Protein AF-A0A3R8IUE0-F1 (afdb_monomer_lite)

Structure (mmCIF, N/CA/C/O backbone):
data_AF-A0A3R8IUE0-F1
#
_entry.id   AF-A0A3R8IUE0-F1
#
loop_
_atom_site.group_PDB
_atom_site.id
_atom_site.type_symbol
_atom_site.label_atom_id
_atom_site.label_alt_id
_atom_site.label_comp_id
_atom_site.label_asym_id
_atom_site.label_entity_id
_atom_site.label_seq_id
_atom_site.pdbx_PDB_ins_code
_atom_site.Cartn_x
_atom_site.Cartn_y
_atom_site.Cartn_z
_atom_site.occupancy
_atom_site.B_iso_or_equiv
_atom_site.auth_seq_id
_atom_site.auth_comp_id
_atom_site.auth_asym_id
_atom_site.auth_atom_id
_atom_site.pdbx_PDB_model_num
ATOM 1 N N . MET A 1 1 ? 32.337 -2.161 -16.208 1.00 61.56 1 MET A N 1
ATOM 2 C CA . MET A 1 1 ? 31.662 -2.172 -17.527 1.00 61.56 1 MET A CA 1
ATOM 3 C C . MET A 1 1 ? 30.704 -3.351 -17.658 1.00 61.56 1 MET A C 1
ATOM 5 O O . MET A 1 1 ? 29.514 -3.101 -17.722 1.00 61.56 1 MET A O 1
ATOM 9 N N . THR A 1 2 ? 31.151 -4.613 -17.642 1.00 68.44 2 THR A N 1
ATOM 10 C CA . THR A 1 2 ? 30.238 -5.774 -17.783 1.00 68.44 2 THR A CA 1
ATOM 11 C C . THR A 1 2 ? 29.329 -5.993 -16.564 1.00 68.44 2 THR A C 1
ATOM 13 O O . THR A 1 2 ? 28.149 -6.287 -16.722 1.00 68.44 2 THR A O 1
ATOM 16 N N . GLU A 1 3 ? 29.846 -5.793 -15.347 1.00 74.00 3 GLU A N 1
ATOM 17 C CA . GLU A 1 3 ? 29.055 -5.891 -14.106 1.00 74.00 3 GLU A CA 1
ATOM 18 C C . GLU A 1 3 ? 27.997 -4.781 -13.989 1.00 74.00 3 GLU A C 1
ATOM 20 O O . GLU A 1 3 ? 26.887 -5.029 -13.517 1.00 74.00 3 GLU A O 1
ATOM 25 N N . ASP A 1 4 ? 28.309 -3.579 -14.481 1.00 82.69 4 ASP A N 1
ATOM 26 C CA . ASP A 1 4 ? 27.385 -2.440 -14.471 1.00 82.69 4 ASP A CA 1
ATOM 27 C C . ASP A 1 4 ? 26.189 -2.686 -15.401 1.00 82.69 4 ASP A C 1
ATOM 29 O O . ASP A 1 4 ? 25.054 -2.370 -15.050 1.00 82.69 4 ASP A O 1
ATOM 33 N N . VAL A 1 5 ? 26.432 -3.299 -16.568 1.00 87.56 5 VAL A N 1
ATOM 34 C CA . VAL A 1 5 ? 25.378 -3.681 -17.522 1.00 87.56 5 VAL A CA 1
ATOM 35 C C . VAL A 1 5 ? 24.442 -4.718 -16.902 1.00 87.56 5 VAL A C 1
ATOM 37 O O . VAL A 1 5 ? 23.231 -4.515 -16.904 1.00 87.56 5 VAL A O 1
ATOM 40 N N . ALA A 1 6 ? 24.983 -5.768 -16.279 1.00 88.62 6 ALA A N 1
ATOM 41 C CA . ALA A 1 6 ? 24.172 -6.801 -15.631 1.00 88.62 6 ALA A CA 1
ATOM 42 C C . ALA A 1 6 ? 23.313 -6.247 -14.474 1.00 88.62 6 ALA A C 1
ATOM 44 O O . ALA A 1 6 ? 22.179 -6.686 -14.255 1.00 88.62 6 ALA A O 1
ATOM 45 N N . LEU A 1 7 ? 23.827 -5.262 -13.726 1.00 89.88 7 LEU A N 1
ATOM 46 C CA . LEU A 1 7 ? 23.056 -4.579 -12.688 1.00 89.88 7 LEU A CA 1
ATOM 47 C C . LEU A 1 7 ? 21.894 -3.774 -13.287 1.00 89.88 7 LEU A C 1
ATOM 49 O O . LEU A 1 7 ? 20.777 -3.846 -12.769 1.00 89.88 7 LEU A O 1
ATOM 53 N N . MET A 1 8 ? 22.146 -3.039 -14.372 1.00 90.38 8 MET A N 1
ATOM 54 C CA . MET A 1 8 ? 21.120 -2.259 -15.067 1.00 90.38 8 MET A CA 1
ATOM 55 C C . MET A 1 8 ? 20.033 -3.156 -15.663 1.00 90.38 8 MET A C 1
ATOM 57 O O . MET A 1 8 ? 18.852 -2.882 -15.470 1.00 90.38 8 MET A O 1
ATOM 61 N N . GLU A 1 9 ? 20.396 -4.266 -16.304 1.00 92.56 9 GLU A N 1
ATOM 62 C CA . GLU A 1 9 ? 19.434 -5.236 -16.847 1.00 92.56 9 GLU A CA 1
ATOM 63 C C . GLU A 1 9 ? 18.517 -5.799 -15.757 1.00 92.56 9 GLU A C 1
ATOM 65 O O . GLU A 1 9 ? 17.299 -5.872 -15.926 1.00 92.56 9 GLU A O 1
ATOM 70 N N . LYS A 1 10 ? 19.079 -6.124 -14.587 1.00 91.50 10 LYS A N 1
ATOM 71 C CA . LYS A 1 10 ? 18.294 -6.588 -13.439 1.00 91.50 10 LYS A CA 1
ATOM 72 C C . LYS A 1 10 ? 17.333 -5.516 -12.917 1.00 91.50 10 LYS A C 1
ATOM 74 O O . LYS A 1 10 ? 16.217 -5.844 -12.516 1.00 91.50 10 LYS A O 1
ATOM 79 N N . GLN A 1 11 ? 17.758 -4.253 -12.898 1.00 90.38 11 GLN A N 1
ATOM 80 C CA . GLN A 1 11 ? 16.895 -3.136 -12.508 1.00 90.38 11 GLN A CA 1
ATOM 81 C C . GLN A 1 11 ? 15.761 -2.931 -13.516 1.00 90.38 11 GLN A C 1
ATOM 83 O O . GLN A 1 11 ? 14.613 -2.775 -13.104 1.00 90.38 11 GLN A O 1
ATOM 88 N N . ILE A 1 12 ? 16.060 -2.998 -14.816 1.00 92.62 12 ILE A N 1
ATOM 89 C CA . ILE A 1 12 ? 15.068 -2.898 -15.894 1.00 92.62 12 ILE A CA 1
ATOM 90 C C . ILE A 1 12 ? 14.027 -4.009 -15.767 1.00 92.62 12 ILE A C 1
ATOM 92 O O . ILE A 1 12 ? 12.840 -3.705 -15.694 1.00 92.62 12 ILE A O 1
ATOM 96 N N . ALA A 1 13 ? 14.453 -5.264 -15.615 1.00 93.81 13 ALA A N 1
ATOM 97 C CA . ALA A 1 13 ? 13.538 -6.390 -15.435 1.00 93.81 13 ALA A CA 1
ATOM 98 C C . ALA A 1 13 ? 12.632 -6.228 -14.197 1.00 93.81 13 ALA A C 1
ATOM 100 O O . ALA A 1 13 ? 11.466 -6.626 -14.209 1.00 93.81 13 ALA A O 1
ATOM 101 N N . GLY A 1 14 ? 13.148 -5.618 -13.123 1.00 91.06 14 GLY A N 1
ATOM 102 C CA . GLY A 1 14 ? 12.351 -5.251 -11.951 1.00 91.06 14 GLY A CA 1
ATOM 103 C C . GLY A 1 14 ? 11.266 -4.224 -12.283 1.00 91.06 14 GLY A C 1
ATOM 104 O O . GLY A 1 14 ? 10.095 -4.449 -11.987 1.00 91.06 14 GLY A O 1
ATOM 105 N N . MET A 1 15 ? 11.637 -3.138 -12.964 1.00 90.62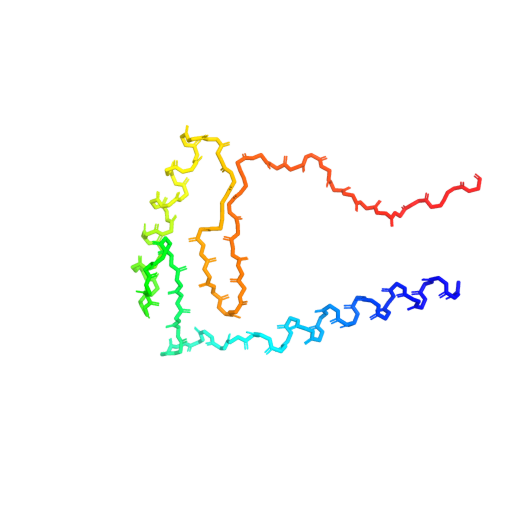 15 MET A N 1
ATOM 106 C CA . MET A 1 15 ? 10.694 -2.091 -13.371 1.00 90.62 15 MET A CA 1
ATOM 107 C C . MET A 1 15 ? 9.639 -2.599 -14.361 1.00 90.62 15 MET A C 1
ATOM 109 O O . MET A 1 15 ? 8.470 -2.238 -14.250 1.00 90.62 15 MET A O 1
ATOM 113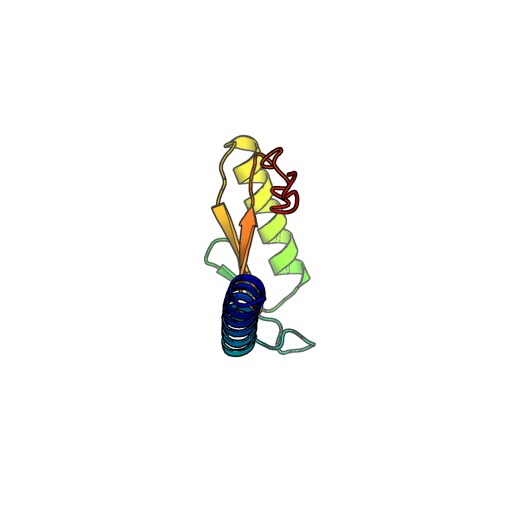 N N . GLU A 1 16 ? 10.016 -3.455 -15.311 1.00 93.50 16 GLU A N 1
ATOM 114 C CA . GLU A 1 16 ? 9.078 -4.081 -16.251 1.00 93.50 16 GLU A CA 1
ATOM 115 C C . GLU A 1 16 ? 8.051 -4.954 -15.525 1.00 93.50 16 GLU A C 1
ATOM 117 O O . GLU A 1 16 ? 6.854 -4.904 -15.823 1.00 93.50 16 GLU A O 1
ATOM 122 N N . LYS A 1 17 ? 8.496 -5.706 -14.514 1.00 90.69 17 LYS A N 1
ATOM 123 C CA . LYS A 1 17 ? 7.601 -6.486 -13.662 1.00 90.69 17 LYS A CA 1
ATOM 124 C C . LYS A 1 17 ? 6.643 -5.586 -12.882 1.00 90.69 17 LYS A C 1
ATOM 126 O O . LYS A 1 17 ? 5.447 -5.872 -12.858 1.00 90.69 17 LYS A O 1
ATOM 131 N N . ASP A 1 18 ? 7.127 -4.492 -12.306 1.00 88.44 18 ASP A N 1
ATOM 132 C CA . ASP A 1 18 ? 6.282 -3.535 -11.584 1.00 88.44 18 ASP A CA 1
ATOM 133 C C . ASP A 1 18 ? 5.239 -2.887 -12.511 1.00 88.44 18 ASP A C 1
ATOM 135 O O . ASP A 1 18 ? 4.068 -2.745 -12.150 1.00 88.44 18 ASP A O 1
ATOM 139 N N . LEU A 1 19 ? 5.626 -2.559 -13.748 1.00 89.50 19 LEU A N 1
ATOM 140 C CA . LEU A 1 19 ? 4.707 -2.055 -14.771 1.00 89.50 19 LEU A CA 1
ATOM 141 C C . LEU A 1 19 ? 3.629 -3.077 -15.146 1.00 89.50 19 LEU A C 1
ATOM 143 O O . LEU A 1 19 ? 2.496 -2.676 -15.406 1.00 89.50 19 LEU A O 1
ATOM 147 N N . SER A 1 20 ? 3.955 -4.373 -15.146 1.00 90.00 20 SER A N 1
ATOM 148 C CA . SER A 1 20 ? 3.008 -5.437 -15.504 1.00 90.00 20 SER A CA 1
ATOM 149 C C . SER A 1 20 ? 1.876 -5.635 -14.489 1.00 90.00 20 SER A C 1
ATOM 151 O O . SER A 1 20 ? 0.795 -6.084 -14.866 1.00 90.00 20 SER A O 1
ATOM 153 N N . VAL A 1 21 ? 2.099 -5.291 -13.214 1.00 87.69 21 VAL A N 1
ATOM 154 C CA . VAL A 1 21 ? 1.111 -5.475 -12.131 1.00 87.69 21 VAL A CA 1
ATOM 155 C C . VAL A 1 21 ? 0.378 -4.188 -11.755 1.00 87.69 21 VAL A C 1
ATOM 157 O O . VAL A 1 21 ? -0.628 -4.235 -11.049 1.00 87.69 21 VAL A O 1
ATOM 160 N N . ARG A 1 22 ? 0.860 -3.036 -12.232 1.00 89.62 22 ARG A N 1
ATOM 161 C CA . ARG A 1 22 ? 0.288 -1.719 -11.951 1.00 89.62 22 ARG A CA 1
ATOM 162 C C . ARG A 1 22 ? -1.184 -1.637 -12.364 1.00 89.62 22 ARG A C 1
ATOM 164 O O . ARG A 1 22 ? -1.524 -1.844 -13.526 1.00 89.62 22 ARG A O 1
ATOM 171 N N . ALA A 1 23 ? -2.025 -1.158 -11.450 1.00 89.62 23 ALA A N 1
ATOM 172 C CA . ALA A 1 23 ? -3.407 -0.774 -11.742 1.00 89.62 23 ALA A CA 1
ATOM 173 C C . ALA A 1 23 ? -3.633 0.744 -11.610 1.00 89.62 23 ALA A C 1
ATOM 175 O O . ALA A 1 23 ? -3.017 1.418 -10.781 1.00 89.62 23 ALA A O 1
ATOM 176 N N . ASP A 1 24 ? -4.524 1.289 -12.442 1.00 90.38 24 ASP A N 1
ATOM 177 C CA . ASP A 1 24 ? -4.978 2.680 -12.347 1.00 90.38 24 ASP A CA 1
ATOM 178 C C . ASP A 1 24 ? -5.872 2.848 -11.112 1.00 90.38 24 ASP A C 1
ATOM 180 O O . ASP A 1 24 ? -6.768 2.046 -10.879 1.00 90.38 24 ASP A O 1
ATOM 184 N N . THR A 1 25 ? -5.625 3.889 -10.320 1.00 90.56 25 THR A N 1
ATOM 185 C CA . THR A 1 25 ? -6.370 4.188 -9.084 1.00 90.56 25 THR A CA 1
ATOM 186 C C . THR A 1 25 ? -7.044 5.559 -9.127 1.00 90.56 25 THR A C 1
ATOM 188 O O . THR A 1 25 ? -7.506 6.065 -8.101 1.00 90.56 25 THR A O 1
ATOM 191 N N . ARG A 1 26 ? -7.068 6.217 -10.294 1.00 89.75 26 ARG A N 1
ATOM 192 C CA . ARG A 1 26 ? -7.671 7.543 -10.465 1.00 89.75 26 ARG A CA 1
ATOM 193 C C . ARG A 1 26 ? -9.195 7.459 -10.511 1.00 89.75 26 ARG A C 1
ATOM 195 O O . ARG A 1 26 ? -9.747 6.552 -11.122 1.00 89.75 26 ARG A O 1
ATOM 202 N N . GLY A 1 27 ? -9.845 8.459 -9.911 1.00 87.06 27 GLY A N 1
ATOM 203 C CA . GLY A 1 27 ? -11.299 8.608 -9.940 1.00 87.06 27 GLY A CA 1
ATOM 204 C C . GLY A 1 27 ? -12.027 7.374 -9.412 1.00 87.06 27 GLY A C 1
ATOM 205 O O . GLY A 1 27 ? -11.736 6.900 -8.316 1.00 87.06 27 GLY A O 1
ATOM 206 N N . ASP A 1 28 ? -12.936 6.869 -10.236 1.00 89.88 28 ASP A N 1
ATOM 207 C CA . ASP A 1 28 ? -13.802 5.710 -10.017 1.00 89.88 28 ASP A CA 1
ATOM 208 C C . ASP A 1 28 ? -13.072 4.357 -10.052 1.00 89.88 28 ASP A C 1
ATOM 210 O O . ASP A 1 28 ? -13.626 3.345 -9.634 1.00 89.88 28 ASP A O 1
ATOM 214 N N . LYS A 1 29 ? -11.812 4.321 -10.499 1.00 91.81 29 LYS A N 1
ATOM 215 C CA . LYS A 1 29 ? -10.994 3.095 -10.527 1.00 91.81 29 LYS A CA 1
ATOM 216 C C . LYS A 1 29 ? -10.265 2.819 -9.215 1.00 91.81 29 LYS A C 1
ATOM 218 O O . LYS A 1 29 ? -9.472 1.882 -9.131 1.00 91.81 29 LYS A O 1
ATOM 223 N N . PHE A 1 30 ? -10.463 3.653 -8.194 1.00 93.94 30 PHE A N 1
ATOM 224 C CA . PHE A 1 30 ? -9.846 3.423 -6.897 1.00 93.94 30 PHE A CA 1
ATOM 225 C C . PHE A 1 30 ? -10.361 2.112 -6.287 1.00 93.94 30 PHE A C 1
ATOM 227 O O . PHE A 1 30 ? -11.555 1.911 -6.100 1.00 93.94 30 PHE A O 1
ATOM 234 N N . SER A 1 31 ? -9.432 1.215 -5.975 1.00 94.50 31 SER A N 1
ATOM 235 C CA . SER A 1 31 ? -9.714 -0.074 -5.359 1.00 94.50 31 SER A CA 1
ATOM 236 C C . SER A 1 31 ? -8.495 -0.496 -4.556 1.00 94.50 31 SER A C 1
ATOM 238 O O . SER A 1 31 ? -7.380 -0.540 -5.088 1.00 94.50 31 SER A O 1
ATOM 240 N N . VAL A 1 32 ? -8.704 -0.818 -3.284 1.00 95.69 32 VAL A N 1
ATOM 241 C CA . VAL A 1 32 ? -7.646 -1.288 -2.386 1.00 95.69 32 VAL A CA 1
ATOM 242 C C . VAL A 1 32 ? -8.143 -2.424 -1.512 1.00 95.69 32 VAL A C 1
ATOM 244 O O . VAL A 1 32 ? -9.344 -2.591 -1.308 1.00 95.69 32 VAL A O 1
ATOM 247 N N . ILE A 1 33 ? -7.207 -3.182 -0.955 1.00 96.19 33 ILE A N 1
ATOM 248 C CA . ILE A 1 33 ? -7.488 -4.135 0.114 1.00 96.19 33 ILE A CA 1
ATOM 249 C C . ILE A 1 33 ? -6.747 -3.662 1.355 1.00 96.19 33 ILE A C 1
ATOM 251 O O . ILE A 1 33 ? -5.532 -3.529 1.304 1.00 96.19 33 ILE A O 1
ATOM 255 N N . VAL A 1 34 ? -7.444 -3.434 2.463 1.00 95.81 34 VAL A N 1
ATOM 256 C CA . VAL A 1 34 ? -6.850 -3.113 3.769 1.00 95.81 34 VAL A CA 1
ATOM 257 C C . VAL A 1 34 ? -7.339 -4.153 4.765 1.00 95.81 34 VAL A C 1
ATOM 259 O O . VAL A 1 34 ? -8.535 -4.416 4.829 1.00 95.81 34 VAL A O 1
ATOM 262 N N . ASP A 1 35 ? -6.431 -4.791 5.505 1.00 88.94 35 ASP A N 1
ATOM 263 C CA . ASP A 1 35 ? -6.781 -5.833 6.491 1.00 88.94 35 ASP A CA 1
ATOM 264 C C . ASP A 1 35 ? -7.734 -6.919 5.931 1.00 88.94 35 ASP A C 1
ATOM 266 O O . ASP A 1 35 ? -8.718 -7.313 6.555 1.00 88.94 35 ASP A O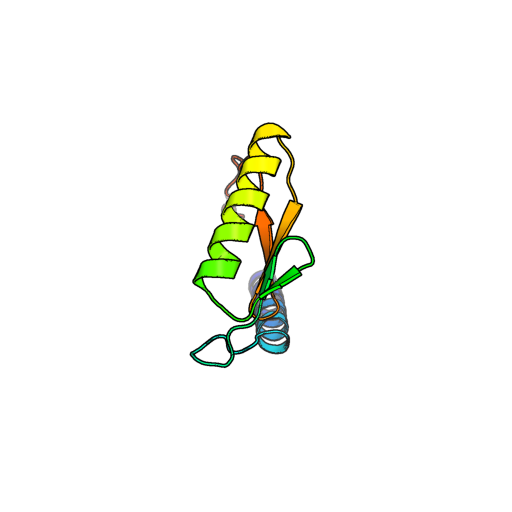 1
ATOM 270 N N . ARG A 1 36 ? -7.460 -7.377 4.696 1.00 89.62 36 ARG A N 1
ATOM 271 C CA . ARG A 1 36 ? -8.266 -8.354 3.924 1.00 89.62 36 ARG A CA 1
ATOM 272 C C . ARG A 1 36 ? -9.678 -7.891 3.533 1.00 89.62 36 ARG A C 1
ATOM 274 O O . ARG A 1 36 ? -10.462 -8.702 3.046 1.00 89.62 36 ARG A O 1
ATOM 281 N N . ARG A 1 37 ? -10.006 -6.611 3.703 1.00 95.31 37 ARG A N 1
ATOM 282 C CA . ARG A 1 37 ? -11.276 -6.003 3.278 1.00 95.31 37 ARG A CA 1
ATOM 283 C C . ARG A 1 37 ? -11.063 -5.121 2.060 1.00 95.31 37 ARG A C 1
ATOM 285 O O . ARG A 1 37 ? -10.056 -4.428 1.975 1.00 95.31 37 ARG A O 1
ATOM 292 N N . HIS A 1 38 ? -12.003 -5.163 1.123 1.00 96.31 38 HIS A N 1
ATOM 293 C CA . HIS A 1 38 ? -11.961 -4.376 -0.107 1.00 96.31 38 HIS A CA 1
ATOM 294 C C . HIS A 1 38 ? -12.631 -3.013 0.092 1.00 96.31 38 HIS A C 1
ATOM 296 O O . HIS A 1 38 ? -13.690 -2.943 0.711 1.00 96.31 38 HIS A O 1
ATOM 302 N N . PHE A 1 39 ? -12.017 -1.952 -0.432 1.00 96.12 39 PHE A N 1
ATOM 303 C CA . PHE A 1 39 ? -12.531 -0.584 -0.359 1.00 96.12 39 PHE A CA 1
ATOM 304 C C . PHE A 1 39 ? -12.444 0.100 -1.720 1.00 96.12 39 PHE A C 1
ATOM 306 O O . PHE A 1 39 ? -11.402 0.052 -2.380 1.00 96.12 39 PHE A O 1
ATOM 313 N N . VAL A 1 40 ? -13.523 0.793 -2.085 1.00 95.44 40 VAL A N 1
ATOM 314 C CA . VAL A 1 40 ? -13.618 1.662 -3.274 1.00 95.44 40 VAL A CA 1
ATOM 315 C C . VAL A 1 40 ? -13.716 3.146 -2.911 1.00 95.44 40 VAL A C 1
ATOM 317 O O . VAL A 1 40 ? -13.547 4.008 -3.766 1.00 95.44 40 VAL A O 1
ATOM 320 N N . GLU A 1 41 ? -13.893 3.454 -1.623 1.00 94.75 41 GLU A N 1
ATOM 321 C CA . GLU A 1 41 ? -13.912 4.813 -1.092 1.00 94.75 41 GLU A CA 1
ATOM 322 C C . GLU A 1 41 ? -12.611 5.127 -0.351 1.00 94.75 41 GLU A C 1
ATOM 324 O O . GLU A 1 41 ? -12.203 4.436 0.589 1.00 94.75 41 GLU A O 1
ATOM 329 N N . ARG A 1 42 ? -11.941 6.209 -0.762 1.00 94.38 42 ARG A N 1
ATOM 330 C CA . ARG A 1 42 ? -10.647 6.624 -0.190 1.00 94.38 42 ARG A CA 1
ATOM 331 C C . ARG A 1 42 ? -10.720 6.937 1.310 1.00 94.38 42 ARG A C 1
ATOM 333 O O . ARG A 1 42 ? -9.810 6.512 2.026 1.00 94.38 42 ARG A O 1
ATOM 340 N N . PRO A 1 43 ? -11.745 7.656 1.816 1.00 95.75 43 PRO A N 1
ATOM 341 C CA . PRO A 1 43 ? -11.825 7.963 3.243 1.00 95.75 43 PRO A CA 1
ATOM 342 C C . PRO A 1 43 ? -11.998 6.709 4.112 1.00 95.75 43 PRO A C 1
ATOM 344 O O . PRO A 1 43 ? -11.394 6.603 5.182 1.00 95.75 43 PRO A O 1
ATOM 347 N N . GLU A 1 44 ? -12.778 5.737 3.638 1.00 96.12 44 GLU A N 1
ATOM 348 C CA . GLU A 1 44 ? -13.018 4.475 4.345 1.00 96.12 44 GLU A CA 1
ATOM 349 C C . GLU A 1 44 ? -11.752 3.618 4.395 1.00 96.12 44 GLU A C 1
ATOM 351 O O . GLU A 1 44 ? -11.328 3.199 5.475 1.00 96.12 44 GLU A O 1
ATOM 356 N N . ALA A 1 45 ? -11.087 3.456 3.246 1.00 95.88 45 ALA A N 1
ATOM 357 C CA . ALA A 1 45 ? -9.801 2.774 3.156 1.00 95.88 45 ALA A CA 1
ATOM 358 C C . ALA A 1 45 ? -8.754 3.388 4.099 1.00 95.88 45 ALA A C 1
ATOM 360 O O . ALA A 1 45 ? -8.052 2.669 4.810 1.00 95.88 45 ALA A O 1
ATOM 361 N N . GLY A 1 46 ? -8.661 4.723 4.132 1.00 95.19 46 GLY A N 1
ATOM 362 C CA . GLY A 1 46 ? -7.726 5.439 5.001 1.00 95.19 46 GLY A CA 1
ATOM 363 C C . GLY A 1 46 ? -8.018 5.223 6.487 1.00 95.19 46 GLY A C 1
ATOM 364 O O . GLY A 1 46 ? -7.100 4.997 7.273 1.00 95.19 46 GLY A O 1
ATOM 365 N N . THR A 1 47 ? -9.296 5.224 6.866 1.00 97.56 47 THR A N 1
ATOM 366 C CA . THR A 1 47 ? -9.724 4.966 8.247 1.00 97.56 47 THR A CA 1
ATOM 367 C C . THR A 1 47 ? -9.316 3.565 8.703 1.00 97.56 47 THR A C 1
ATOM 369 O O . THR A 1 47 ? -8.789 3.395 9.804 1.00 97.56 47 THR A O 1
ATOM 372 N N . GLU A 1 48 ? -9.514 2.556 7.858 1.00 96.81 48 GLU A N 1
ATOM 373 C CA . GLU A 1 48 ? -9.148 1.175 8.183 1.00 96.81 48 GLU A CA 1
ATOM 374 C C . GLU A 1 48 ? -7.630 0.969 8.172 1.00 96.81 48 GLU A C 1
ATOM 376 O O . GLU A 1 48 ? -7.106 0.235 9.011 1.00 96.81 48 GLU A O 1
ATOM 381 N N . LEU A 1 49 ? -6.899 1.688 7.314 1.00 96.00 49 LEU A N 1
ATOM 382 C CA . LEU A 1 49 ? -5.437 1.642 7.288 1.00 96.00 49 LEU A CA 1
ATOM 383 C C . LEU A 1 49 ? -4.842 2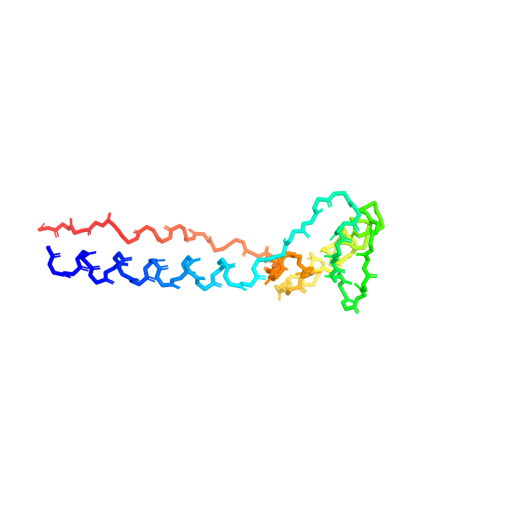.173 8.595 1.00 96.00 49 LEU A C 1
ATOM 385 O O . LEU A 1 49 ? -3.949 1.546 9.165 1.00 96.00 49 LEU A O 1
ATOM 389 N N . ILE A 1 50 ? -5.368 3.289 9.108 1.00 94.81 50 ILE A N 1
ATOM 390 C CA . ILE A 1 50 ? -4.943 3.858 10.394 1.00 94.81 50 ILE A CA 1
ATOM 391 C C . ILE A 1 50 ? -5.168 2.849 11.527 1.00 94.81 50 ILE A C 1
ATOM 393 O O . ILE A 1 50 ? -4.276 2.631 12.346 1.00 94.81 50 ILE A O 1
ATOM 397 N N . LYS A 1 51 ? -6.330 2.183 11.559 1.00 94.00 51 LYS A N 1
ATOM 398 C CA . LYS A 1 51 ? -6.619 1.140 12.558 1.00 94.00 51 LYS A CA 1
ATOM 399 C C . LYS A 1 51 ? -5.646 -0.037 12.455 1.00 94.00 51 LYS A C 1
ATOM 401 O O . LYS A 1 51 ? -5.161 -0.508 13.484 1.00 94.00 51 LYS A O 1
ATOM 406 N N . ALA A 1 52 ? -5.350 -0.497 11.237 1.00 92.25 52 ALA A N 1
ATOM 407 C CA . ALA A 1 52 ? -4.414 -1.593 10.999 1.00 92.25 52 ALA A CA 1
ATOM 408 C C . ALA A 1 52 ? -3.000 -1.244 11.490 1.00 92.25 52 ALA A C 1
ATOM 410 O O . ALA A 1 52 ? -2.389 -2.039 12.202 1.00 92.25 52 ALA A O 1
ATOM 411 N N . VAL A 1 53 ? -2.510 -0.039 11.183 1.00 91.62 53 VAL A N 1
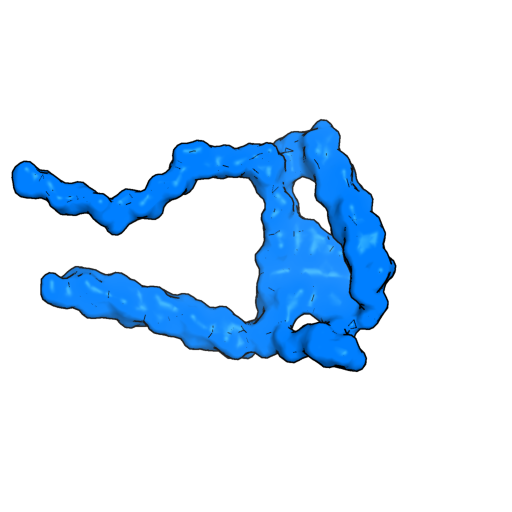ATOM 412 C CA . VAL A 1 53 ? -1.190 0.438 11.625 1.00 91.62 53 VAL A CA 1
ATOM 413 C C . VAL A 1 53 ? -1.127 0.603 13.143 1.00 91.62 53 VAL A C 1
ATOM 415 O O . VAL A 1 53 ? -0.196 0.093 13.762 1.00 91.62 53 VAL A O 1
ATOM 418 N N . ASN A 1 54 ? -2.127 1.235 13.766 1.00 91.06 54 ASN A N 1
ATOM 419 C CA . ASN A 1 54 ? -2.161 1.415 15.223 1.00 91.06 54 ASN A CA 1
ATOM 420 C C . ASN A 1 54 ? -2.090 0.072 15.965 1.00 91.06 54 ASN A C 1
ATOM 422 O O . ASN A 1 54 ? -1.307 -0.087 16.895 1.00 91.06 54 ASN A O 1
ATOM 426 N N . ARG A 1 55 ? -2.820 -0.939 15.482 1.00 89.94 55 ARG A N 1
ATOM 427 C CA . ARG A 1 55 ? -2.766 -2.303 16.026 1.00 89.94 55 ARG A CA 1
ATOM 428 C C . ARG A 1 55 ? -1.375 -2.942 15.923 1.00 89.94 55 ARG A C 1
ATOM 430 O O . ARG A 1 55 ? -1.030 -3.781 16.754 1.00 89.94 55 ARG A O 1
ATOM 437 N N . LEU A 1 56 ? -0.604 -2.622 14.884 1.00 88.69 56 LEU A N 1
ATOM 438 C CA . LEU A 1 56 ? 0.739 -3.173 14.670 1.00 88.69 56 LEU A CA 1
ATOM 439 C C . LEU A 1 56 ? 1.817 -2.429 15.459 1.00 88.69 56 LEU A C 1
ATOM 441 O O . LEU A 1 56 ? 2.787 -3.064 15.878 1.00 88.69 56 LEU A O 1
ATOM 445 N N . LEU A 1 57 ? 1.626 -1.130 15.711 1.00 86.06 57 LEU A N 1
ATOM 446 C CA . LEU A 1 57 ? 2.472 -0.346 16.613 1.00 86.06 57 LEU A CA 1
ATOM 447 C C . LEU A 1 57 ? 2.501 -0.974 18.011 1.00 86.06 57 LEU A C 1
ATOM 449 O O . LEU A 1 57 ? 3.580 -1.253 18.530 1.00 86.06 57 LEU A O 1
ATOM 453 N N . ASP A 1 58 ? 1.333 -1.311 18.561 1.00 82.00 58 ASP A N 1
ATOM 454 C CA . ASP A 1 58 ? 1.226 -1.945 19.883 1.00 82.00 58 ASP A CA 1
ATOM 455 C C . ASP A 1 58 ? 1.914 -3.319 19.937 1.00 82.00 58 ASP A C 1
ATOM 457 O O . ASP A 1 58 ? 2.496 -3.708 20.950 1.00 82.00 58 ASP A O 1
ATOM 461 N N . LYS A 1 59 ? 1.870 -4.064 18.826 1.00 82.94 59 LYS A N 1
ATOM 462 C CA . LYS A 1 59 ? 2.417 -5.426 18.718 1.00 82.94 59 LYS A CA 1
ATOM 463 C C . LYS A 1 59 ? 3.898 -5.478 18.359 1.00 82.94 59 LYS A C 1
ATOM 465 O O . LYS A 1 59 ? 4.479 -6.561 18.390 1.00 82.94 59 LYS A O 1
ATOM 470 N N . ARG A 1 60 ? 4.500 -4.347 17.984 1.00 80.81 60 ARG A N 1
ATOM 471 C CA . ARG A 1 60 ? 5.863 -4.271 17.441 1.00 80.81 60 ARG A CA 1
ATOM 472 C C . ARG A 1 60 ? 6.118 -5.213 16.257 1.00 80.81 60 ARG A C 1
ATOM 474 O O . ARG A 1 60 ? 7.204 -5.773 16.126 1.00 80.81 60 ARG A O 1
ATOM 481 N N . ALA A 1 61 ? 5.109 -5.405 15.409 1.00 81.25 61 ALA A N 1
ATOM 482 C CA . ALA A 1 61 ? 5.146 -6.355 14.300 1.00 81.25 61 ALA A CA 1
ATOM 483 C C . ALA A 1 61 ? 5.257 -5.646 12.943 1.00 81.25 61 ALA A C 1
ATOM 485 O O . ALA A 1 61 ? 4.796 -4.514 12.785 1.00 81.25 61 ALA A O 1
ATOM 486 N N . SER A 1 62 ? 5.839 -6.338 11.962 1.00 87.75 62 SER A N 1
ATOM 487 C CA . SER A 1 62 ? 5.824 -5.928 10.555 1.00 87.75 62 SER A CA 1
ATOM 488 C C . SER A 1 62 ? 4.835 -6.799 9.784 1.00 87.75 62 SER A C 1
ATOM 490 O O . SER A 1 62 ? 4.871 -8.023 9.912 1.00 87.75 62 SER A O 1
ATOM 492 N N . GLU A 1 63 ? 3.940 -6.185 9.012 1.00 90.50 63 GLU A N 1
ATOM 493 C CA . GLU A 1 63 ? 2.898 -6.893 8.259 1.00 90.50 63 GLU A CA 1
ATOM 494 C C . GLU A 1 63 ? 2.476 -6.093 7.017 1.00 90.50 63 GLU A C 1
ATOM 496 O O . GLU A 1 63 ? 2.540 -4.862 6.997 1.00 90.50 63 GLU A O 1
ATOM 501 N N . ILE A 1 64 ? 2.006 -6.787 5.976 1.00 91.75 64 ILE A N 1
ATOM 502 C CA . ILE A 1 64 ? 1.321 -6.157 4.841 1.00 91.75 64 ILE A CA 1
ATOM 503 C C . ILE A 1 64 ? -0.014 -5.593 5.335 1.00 91.75 64 ILE A C 1
ATOM 505 O O . ILE A 1 64 ? -0.920 -6.340 5.693 1.00 91.75 64 ILE A O 1
ATOM 509 N N . VAL A 1 65 ? -0.142 -4.269 5.329 1.00 94.19 65 VAL A N 1
ATOM 510 C CA . VAL A 1 65 ? -1.337 -3.560 5.810 1.00 94.19 65 VAL A CA 1
ATOM 511 C C . VAL A 1 65 ? -2.314 -3.226 4.695 1.00 94.19 65 VAL A C 1
ATOM 513 O O . VAL A 1 65 ? -3.509 -3.081 4.950 1.00 94.19 65 VAL A O 1
ATOM 516 N N . MET A 1 66 ? -1.824 -3.110 3.460 1.00 95.25 66 MET A N 1
ATOM 517 C CA . MET A 1 66 ? -2.651 -2.740 2.319 1.00 95.25 66 MET A CA 1
ATOM 518 C C . MET A 1 66 ? -2.134 -3.349 1.014 1.00 95.25 66 MET A C 1
ATOM 520 O O . MET A 1 66 ? -0.936 -3.548 0.842 1.00 95.25 66 MET A O 1
ATOM 524 N N . GLN A 1 67 ? -3.044 -3.595 0.076 1.00 95.62 67 GLN A N 1
ATOM 525 C CA . GLN A 1 67 ? -2.746 -3.806 -1.336 1.00 95.62 67 GLN A CA 1
ATOM 526 C C . GLN A 1 67 ? -3.399 -2.686 -2.145 1.00 95.62 67 GLN A C 1
ATOM 528 O O . GLN A 1 67 ? -4.608 -2.474 -2.040 1.00 95.62 67 GLN A O 1
ATOM 533 N N . ILE A 1 68 ? -2.614 -1.959 -2.935 1.00 94.25 68 ILE A N 1
ATOM 534 C CA . ILE A 1 68 ? -3.078 -0.840 -3.763 1.00 94.25 68 ILE A CA 1
ATOM 535 C C . ILE A 1 68 ? -2.331 -0.838 -5.089 1.00 94.25 68 ILE A C 1
ATOM 537 O O . ILE A 1 68 ? -1.122 -1.035 -5.123 1.00 94.25 68 ILE A O 1
ATOM 541 N N . ALA A 1 69 ? -3.047 -0.593 -6.187 1.00 91.94 69 ALA A N 1
ATOM 542 C CA . ALA A 1 69 ? -2.457 -0.481 -7.521 1.00 91.94 69 ALA A CA 1
ATOM 543 C C . ALA A 1 69 ? -1.604 -1.698 -7.952 1.00 91.94 69 ALA A C 1
ATOM 545 O O . ALA A 1 69 ? -0.706 -1.534 -8.770 1.00 91.94 69 ALA A O 1
ATOM 546 N N . GLY A 1 70 ? -1.864 -2.892 -7.405 1.00 88.88 70 GLY A N 1
ATOM 547 C CA . GLY A 1 70 ? -1.062 -4.102 -7.647 1.00 88.88 70 GLY A CA 1
ATOM 548 C C . GLY A 1 70 ? 0.164 -4.269 -6.741 1.00 88.88 70 GLY A C 1
ATOM 549 O O . GLY A 1 70 ? 0.903 -5.237 -6.889 1.00 88.88 70 GLY A O 1
ATOM 550 N N . PHE A 1 71 ? 0.369 -3.364 -5.783 1.00 91.69 71 PHE A N 1
ATOM 551 C CA . PHE A 1 71 ? 1.503 -3.369 -4.862 1.00 91.69 71 PHE A CA 1
ATOM 552 C C . PHE A 1 71 ? 1.074 -3.657 -3.425 1.00 91.69 71 PHE A C 1
ATOM 554 O O . PHE A 1 71 ? 0.036 -3.180 -2.962 1.00 91.69 71 PHE A O 1
ATOM 561 N N . ASN A 1 72 ? 1.923 -4.387 -2.701 1.00 92.94 72 ASN A N 1
ATOM 562 C CA . ASN A 1 72 ? 1.799 -4.575 -1.260 1.00 92.94 72 ASN A CA 1
ATOM 563 C C . ASN A 1 72 ? 2.430 -3.390 -0.524 1.00 92.94 72 ASN A C 1
ATOM 565 O O . ASN A 1 72 ? 3.574 -3.023 -0.790 1.00 92.94 72 ASN A O 1
ATOM 569 N N . VAL A 1 73 ? 1.708 -2.840 0.444 1.00 91.44 73 VAL A N 1
ATOM 570 C CA . VAL A 1 73 ? 2.210 -1.849 1.393 1.00 91.44 73 VAL A CA 1
ATOM 571 C C . VAL A 1 73 ? 2.412 -2.542 2.726 1.00 91.44 73 VAL A C 1
ATOM 573 O O . VAL A 1 73 ? 1.466 -3.019 3.353 1.00 91.44 73 VAL A O 1
ATOM 576 N N . GLU A 1 74 ? 3.670 -2.609 3.137 1.00 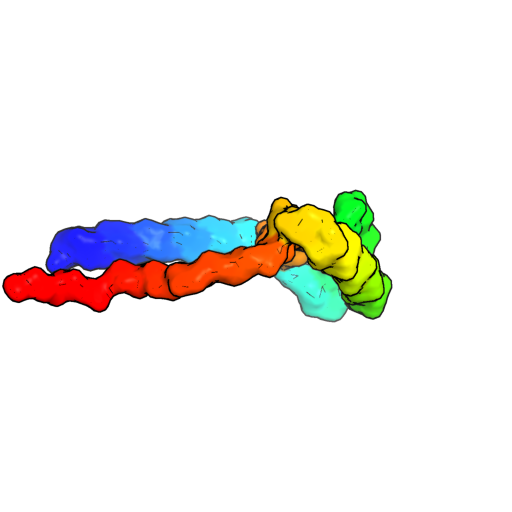92.31 74 GLU A N 1
ATOM 577 C CA . GLU A 1 74 ? 4.099 -3.225 4.383 1.00 92.31 74 GLU A CA 1
ATOM 578 C C . GLU A 1 74 ? 4.335 -2.149 5.440 1.00 92.31 74 GLU A C 1
ATOM 580 O O . GLU A 1 74 ? 5.085 -1.197 5.223 1.00 92.31 74 GLU A O 1
ATOM 585 N N . PHE A 1 75 ? 3.710 -2.315 6.602 1.00 89.44 75 PHE A N 1
ATOM 586 C CA . PHE A 1 75 ? 4.102 -1.588 7.795 1.00 89.44 75 PHE A CA 1
ATOM 587 C C . PHE A 1 75 ? 5.298 -2.298 8.424 1.00 89.44 75 PHE A C 1
ATOM 589 O O . PHE A 1 75 ? 5.257 -3.509 8.638 1.00 89.44 75 PHE A O 1
ATOM 596 N N . ARG A 1 76 ? 6.350 -1.544 8.749 1.00 87.06 76 ARG A N 1
ATOM 597 C CA . ARG A 1 76 ? 7.528 -2.051 9.456 1.00 87.06 76 ARG A CA 1
ATOM 598 C C . ARG A 1 76 ? 7.709 -1.267 10.745 1.00 87.06 76 ARG A C 1
ATOM 600 O O . ARG A 1 76 ? 7.975 -0.071 10.699 1.00 87.06 76 ARG A O 1
ATOM 607 N N . HIS A 1 77 ? 7.567 -1.946 11.882 1.00 75.31 77 HIS A N 1
ATOM 608 C CA . HIS A 1 77 ? 7.664 -1.313 13.201 1.00 75.31 77 HIS A CA 1
ATOM 609 C C . HIS A 1 77 ? 9.063 -0.739 13.482 1.00 75.31 77 HIS A C 1
ATOM 611 O O . HIS A 1 77 ? 9.203 0.293 14.131 1.00 75.31 77 HIS A O 1
ATOM 617 N N . THR A 1 78 ? 10.107 -1.397 12.977 1.00 72.19 78 THR A N 1
ATOM 618 C CA . THR A 1 78 ? 11.482 -0.898 13.014 1.00 72.19 78 THR A CA 1
ATOM 619 C C . THR A 1 78 ? 11.906 -0.524 11.602 1.00 72.19 78 THR A C 1
ATOM 621 O O . THR A 1 78 ? 11.881 -1.371 10.703 1.00 72.19 78 THR A O 1
ATOM 624 N N . LEU A 1 79 ? 12.339 0.719 11.400 1.00 58.00 79 LEU A N 1
ATOM 625 C CA . LEU A 1 79 ? 13.190 1.034 10.257 1.00 58.00 79 LEU A CA 1
ATOM 626 C C . LEU A 1 79 ? 14.434 0.137 10.362 1.00 58.00 79 LEU A C 1
ATOM 628 O O . LEU A 1 79 ? 15.013 0.048 11.445 1.00 58.00 79 LEU A O 1
ATOM 632 N N . PRO A 1 80 ? 14.880 -0.547 9.296 1.00 51.66 80 PRO A N 1
ATOM 633 C CA . PRO A 1 80 ? 16.274 -0.938 9.255 1.00 51.66 80 PRO A CA 1
ATOM 634 C C . PRO A 1 80 ? 17.075 0.367 9.282 1.00 51.66 80 PRO A C 1
ATOM 636 O O . PRO A 1 80 ? 16.914 1.186 8.378 1.00 51.66 80 PRO A O 1
ATOM 639 N N . ASP A 1 81 ? 17.971 0.546 10.253 1.00 46.19 81 ASP A N 1
ATOM 640 C CA . ASP A 1 81 ? 18.974 1.632 10.282 1.00 46.19 81 ASP A CA 1
ATOM 641 C C . ASP A 1 81 ? 19.963 1.571 9.097 1.00 46.19 81 ASP A C 1
ATOM 643 O O . ASP A 1 81 ? 21.025 2.187 9.090 1.00 46.19 81 ASP A O 1
ATOM 647 N N . THR A 1 82 ? 19.659 0.790 8.065 1.00 44.44 82 THR A N 1
ATOM 648 C CA . THR A 1 82 ? 20.559 0.495 6.965 1.00 44.44 82 THR A CA 1
ATOM 649 C C . THR A 1 82 ? 19.949 0.987 5.665 1.00 44.44 82 THR A C 1
ATOM 651 O O . THR A 1 82 ? 19.275 0.262 4.936 1.00 44.44 82 THR A O 1
ATOM 654 N N . LEU A 1 83 ? 20.275 2.230 5.322 1.00 43.56 83 LEU A N 1
ATOM 655 C CA . LEU A 1 83 ? 20.392 2.611 3.925 1.00 43.56 83 LEU A CA 1
ATOM 656 C C . LEU A 1 83 ? 21.583 1.825 3.350 1.00 43.56 83 LEU A C 1
ATOM 658 O O . LEU A 1 83 ? 22.727 2.267 3.425 1.00 43.56 83 LEU A O 1
ATOM 662 N N . THR A 1 84 ? 21.359 0.613 2.835 1.00 41.47 84 THR A N 1
ATOM 663 C CA . THR A 1 84 ? 22.415 -0.120 2.125 1.00 41.47 84 THR A CA 1
ATOM 664 C C . THR A 1 84 ? 22.619 0.512 0.748 1.00 41.47 84 THR A C 1
ATOM 666 O O . THR A 1 84 ? 22.114 0.021 -0.259 1.00 41.47 84 THR A O 1
ATOM 669 N N . ILE A 1 85 ? 23.379 1.606 0.689 1.00 43.91 85 ILE A N 1
ATOM 670 C CA . ILE A 1 85 ? 23.987 2.059 -0.562 1.00 43.91 85 ILE A CA 1
ATOM 671 C C . ILE A 1 85 ? 25.149 1.101 -0.844 1.00 43.91 85 ILE A C 1
ATOM 673 O O . ILE A 1 85 ? 26.219 1.210 -0.247 1.00 43.91 85 ILE A O 1
ATOM 677 N N . ARG A 1 86 ? 24.959 0.133 -1.747 1.00 46.44 86 ARG A N 1
ATOM 678 C CA . ARG A 1 86 ? 26.097 -0.590 -2.334 1.00 46.44 86 ARG A CA 1
ATOM 679 C C . ARG A 1 86 ? 26.777 0.343 -3.328 1.00 46.44 86 ARG A C 1
ATOM 681 O O . ARG A 1 86 ? 26.419 0.381 -4.497 1.00 46.44 86 ARG A O 1
ATOM 688 N N . GLY A 1 87 ? 27.716 1.129 -2.822 1.00 46.78 87 GLY A N 1
ATOM 689 C CA . GLY A 1 87 ? 28.443 2.122 -3.597 1.00 46.78 87 GLY A CA 1
ATOM 690 C C . GLY A 1 87 ? 29.659 2.630 -2.842 1.00 46.78 87 GLY A C 1
ATOM 691 O O . GLY A 1 87 ? 29.689 3.781 -2.432 1.00 46.78 87 GLY A O 1
ATOM 692 N N . ALA A 1 88 ? 30.650 1.763 -2.646 1.00 37.75 88 ALA A N 1
ATOM 693 C CA . ALA A 1 88 ? 32.038 2.175 -2.473 1.00 37.75 88 ALA A CA 1
ATOM 694 C C . ALA A 1 88 ? 32.942 0.977 -2.777 1.00 37.75 88 ALA A C 1
ATOM 696 O O . ALA A 1 88 ? 33.325 0.221 -1.888 1.00 37.75 88 ALA A O 1
ATOM 697 N N . ALA A 1 89 ? 33.297 0.817 -4.050 1.00 43.09 89 ALA A N 1
ATOM 698 C CA . ALA A 1 89 ? 34.619 0.298 -4.345 1.00 43.09 89 ALA A CA 1
ATOM 699 C C . ALA A 1 89 ? 35.623 1.322 -3.793 1.00 43.09 89 ALA A C 1
ATOM 701 O O . ALA A 1 89 ? 35.575 2.499 -4.158 1.00 43.09 89 ALA A O 1
ATOM 702 N N . ARG A 1 90 ? 36.508 0.896 -2.896 1.00 38.19 90 ARG A N 1
ATOM 703 C CA . ARG A 1 90 ? 37.787 1.570 -2.696 1.00 38.19 90 ARG A CA 1
ATOM 704 C C . ARG A 1 90 ? 38.884 0.535 -2.899 1.00 38.19 90 ARG A C 1
ATOM 706 O O . ARG A 1 90 ? 38.897 -0.492 -2.228 1.00 38.19 90 ARG A O 1
ATOM 713 N N . THR A 1 91 ? 39.694 0.832 -3.910 1.00 43.38 91 THR A N 1
ATOM 714 C CA . THR A 1 91 ? 41.102 0.451 -4.083 1.00 43.38 91 THR A CA 1
ATOM 715 C C . THR A 1 91 ? 41.883 0.466 -2.783 1.00 43.38 91 THR A C 1
ATOM 717 O O . THR A 1 91 ? 41.634 1.410 -1.993 1.00 43.38 91 THR A O 1
#

Radius of gyration: 17.93 Å; chains: 1; bounding box: 55×17×38 Å

Sequence (91 aa):
MTEDVALMEKQIAGMEKDLSVRADTRGDKFSVIVDRRHFVERPEAGTELIKAVNRLLDKRASEIVMQIAGFNVEFRHTLPDTLTIRGAART

pLDDT: mean 83.6, std 16.97, range [37.75, 97.56]

Foldseek 3Di:
DVVVVVVVVVVVVVVVVLVVQFDDCPDQRNWKAFPNDIDRDPVVNVVSLVVQQVVCLVVQDKDFGMDGRRDTDIDHNDDPPDPPPPDDDDD

Secondary structure (DSSP, 8-state):
-HHHHHHHHHHHHHHHHHHHH----SGGG--EEETTEEESSHHHHHHHHHHHHHHHHHHT--EEEEEETTEEEEE-SS--S----------